Protein AF-A0A919L885-F1 (afdb_monomer_lite)

Sequence (177 aa):
MTGQLGAVDRARLARTGIAPLATSDALALFDTAIATTTEAALVTARLDPVALRTAATNGHLPPVLTGLVNDTGTDAQQTPASSVGLEDHLTDLNGPNGARSLLDVVRSEVAAVLGYDCVAEVDVDSEFPDLGFDSLMAVELRNRLNALTGLRLSSTLVFDYPTTVELAEYIQTEIAP

Structure (mmCIF, N/CA/C/O backbone):
data_AF-A0A919L885-F1
#
_entry.id   AF-A0A919L885-F1
#
loop_
_atom_site.group_PDB
_atom_site.id
_atom_site.type_symbol
_atom_site.label_atom_id
_atom_site.label_alt_id
_atom_site.label_comp_id
_atom_site.label_asym_id
_atom_site.label_entity_id
_atom_site.label_seq_id
_atom_site.pdbx_PDB_ins_code
_atom_site.Cartn_x
_atom_site.Cartn_y
_atom_site.Cartn_z
_atom_site.occupancy
_atom_site.B_iso_or_equiv
_atom_site.auth_seq_id
_atom_site.auth_comp_id
_atom_site.auth_asym_id
_atom_site.auth_atom_id
_atom_site.pdbx_PDB_model_num
ATOM 1 N N . MET A 1 1 ? 9.561 -3.481 -11.730 1.00 48.88 1 MET A N 1
ATOM 2 C CA . MET A 1 1 ? 8.135 -3.395 -12.128 1.00 48.88 1 MET A CA 1
ATOM 3 C C . MET A 1 1 ? 7.507 -4.755 -12.472 1.00 48.88 1 MET A C 1
ATOM 5 O O . MET A 1 1 ? 6.311 -4.886 -12.303 1.00 48.88 1 MET A O 1
ATOM 9 N N . THR A 1 2 ? 8.261 -5.795 -12.862 1.00 49.78 2 THR A N 1
ATOM 10 C CA . THR A 1 2 ? 7.734 -7.171 -13.076 1.00 49.78 2 THR A CA 1
ATOM 11 C C . THR A 1 2 ? 8.215 -8.199 -12.039 1.00 49.78 2 THR A C 1
ATOM 13 O O . THR A 1 2 ? 7.837 -9.365 -12.100 1.00 49.78 2 THR A O 1
ATOM 16 N N . GLY A 1 3 ? 9.050 -7.785 -11.078 1.00 52.06 3 GLY A N 1
ATOM 17 C CA . GLY A 1 3 ? 9.650 -8.675 -10.074 1.00 52.06 3 GLY A CA 1
ATOM 18 C C . GLY A 1 3 ? 8.644 -9.327 -9.119 1.00 52.06 3 GLY A C 1
ATOM 19 O O . GLY A 1 3 ? 8.905 -10.422 -8.635 1.00 52.06 3 GLY A O 1
ATOM 20 N N . GLN A 1 4 ? 7.486 -8.692 -8.915 1.00 52.91 4 GLN A N 1
ATOM 21 C CA . GLN A 1 4 ? 6.386 -9.185 -8.077 1.00 52.91 4 GLN A CA 1
ATOM 22 C C . GLN A 1 4 ? 5.360 -10.037 -8.840 1.00 52.91 4 GLN A C 1
ATOM 24 O O . GLN A 1 4 ? 4.424 -10.547 -8.236 1.00 52.91 4 GLN A O 1
ATOM 29 N N . LEU A 1 5 ? 5.509 -10.206 -10.160 1.00 65.88 5 LEU A N 1
ATOM 30 C CA . LEU A 1 5 ? 4.583 -11.037 -10.926 1.00 65.88 5 LEU A CA 1
ATOM 31 C C . LEU A 1 5 ? 4.724 -12.502 -10.513 1.00 65.88 5 LEU A C 1
ATOM 33 O O . LEU A 1 5 ? 5.830 -13.060 -10.504 1.00 65.88 5 LEU A O 1
ATOM 37 N N . GLY A 1 6 ? 3.586 -13.134 -10.227 1.00 71.69 6 GLY A N 1
ATOM 38 C CA . GLY A 1 6 ? 3.522 -14.551 -9.912 1.00 71.69 6 GLY A CA 1
ATOM 39 C C . GLY A 1 6 ? 4.038 -15.409 -11.070 1.00 71.69 6 GLY A C 1
ATOM 40 O O . GLY A 1 6 ? 4.151 -14.977 -12.223 1.00 71.69 6 GLY A O 1
ATOM 41 N N . ALA A 1 7 ? 4.358 -16.672 -10.786 1.00 71.00 7 ALA A N 1
ATOM 42 C CA . ALA A 1 7 ? 4.823 -17.611 -11.813 1.00 71.00 7 ALA A CA 1
ATOM 43 C C . ALA A 1 7 ? 3.830 -17.742 -12.989 1.00 71.00 7 ALA A C 1
ATOM 45 O O . ALA A 1 7 ? 4.246 -17.868 -14.142 1.00 71.00 7 ALA A O 1
ATOM 46 N N . VAL A 1 8 ? 2.528 -17.635 -12.706 1.00 71.69 8 VAL A N 1
ATOM 47 C CA . VAL A 1 8 ? 1.444 -17.701 -13.697 1.00 71.69 8 VAL A CA 1
ATOM 48 C C . VAL A 1 8 ? 1.466 -16.504 -14.651 1.00 71.69 8 VAL A C 1
ATOM 50 O O . VAL A 1 8 ? 1.371 -16.692 -15.867 1.00 71.69 8 VAL A O 1
ATOM 53 N N . ASP A 1 9 ? 1.656 -15.290 -14.135 1.00 70.62 9 ASP A N 1
ATOM 54 C CA . ASP A 1 9 ? 1.682 -14.064 -14.942 1.00 70.62 9 ASP A CA 1
ATOM 55 C C . ASP A 1 9 ? 2.917 -14.007 -15.837 1.00 70.62 9 ASP A C 1
ATOM 57 O O . ASP A 1 9 ? 2.827 -13.686 -17.025 1.00 70.62 9 ASP A O 1
ATOM 61 N N . ARG A 1 10 ? 4.069 -14.432 -15.302 1.00 73.31 10 ARG A N 1
ATOM 62 C CA . ARG A 1 10 ? 5.310 -14.570 -16.078 1.00 73.31 10 ARG A CA 1
ATOM 63 C C . ARG A 1 10 ? 5.164 -15.592 -17.205 1.00 73.31 10 ARG A C 1
ATOM 65 O O . ARG A 1 10 ? 5.559 -15.317 -18.337 1.00 73.31 10 ARG A O 1
ATOM 72 N N . ALA A 1 11 ? 4.545 -16.741 -16.933 1.00 73.44 11 ALA A N 1
ATOM 73 C CA . ALA A 1 11 ? 4.287 -17.760 -17.950 1.00 73.44 11 ALA A CA 1
ATOM 74 C C . ALA A 1 11 ? 3.273 -17.299 -19.015 1.00 73.44 11 ALA A C 1
ATOM 76 O O . ALA A 1 11 ? 3.345 -17.731 -20.168 1.00 73.44 11 ALA A O 1
ATOM 77 N N . ARG A 1 12 ? 2.319 -16.434 -18.648 1.00 72.00 12 ARG A N 1
ATOM 78 C CA . ARG A 1 12 ? 1.358 -15.837 -19.584 1.00 72.00 12 ARG A CA 1
ATOM 79 C C . ARG A 1 12 ? 2.038 -14.826 -20.516 1.00 72.00 12 ARG A C 1
ATOM 81 O O . ARG A 1 12 ? 1.825 -14.923 -21.720 1.00 72.00 12 ARG A O 1
ATOM 88 N N . LEU A 1 13 ? 2.883 -13.938 -19.987 1.00 73.31 13 LEU A N 1
ATOM 89 C CA . LEU A 1 13 ? 3.685 -12.979 -20.767 1.00 73.31 13 LEU A CA 1
ATOM 90 C C . LEU A 1 13 ? 4.640 -13.676 -21.748 1.00 73.31 13 LEU A C 1
ATOM 92 O O . LEU A 1 13 ? 4.700 -13.319 -22.925 1.00 73.31 13 LEU A O 1
ATOM 96 N N . ALA A 1 14 ? 5.313 -14.740 -21.303 1.00 77.94 14 ALA A N 1
ATOM 97 C CA . ALA A 1 14 ? 6.210 -15.504 -22.168 1.00 77.94 14 ALA A CA 1
ATOM 98 C C . ALA A 1 14 ? 5.476 -16.099 -23.386 1.00 77.94 14 ALA A C 1
ATOM 100 O O . ALA A 1 14 ? 6.005 -16.108 -24.496 1.00 77.94 14 ALA A O 1
ATOM 101 N N . ARG A 1 15 ? 4.219 -16.534 -23.209 1.00 80.75 15 ARG A N 1
ATOM 102 C CA . ARG A 1 15 ? 3.373 -17.057 -24.296 1.00 80.75 15 ARG A CA 1
ATOM 103 C C . ARG A 1 15 ? 2.964 -16.007 -25.329 1.00 80.75 15 ARG A C 1
ATOM 105 O O . ARG A 1 15 ? 2.645 -16.383 -26.451 1.00 80.75 15 ARG A O 1
ATOM 112 N N . THR A 1 16 ? 2.988 -14.721 -24.982 1.00 82.25 16 THR A N 1
ATOM 113 C CA . THR A 1 16 ? 2.761 -13.617 -25.929 1.00 82.25 16 THR A CA 1
ATOM 114 C C . THR A 1 16 ? 4.062 -13.120 -26.567 1.00 82.25 16 THR A C 1
ATOM 116 O O . THR A 1 16 ? 4.052 -12.095 -27.241 1.00 82.25 16 THR A O 1
ATOM 119 N N . GLY A 1 17 ? 5.185 -13.821 -26.352 1.00 81.44 17 GLY A N 1
ATOM 120 C CA . GLY A 1 17 ? 6.506 -13.445 -26.865 1.00 81.44 17 GLY A CA 1
ATOM 121 C C . GLY A 1 17 ? 7.201 -12.344 -26.060 1.00 81.44 17 GLY A C 1
ATOM 122 O O . GLY A 1 17 ? 8.226 -11.832 -26.499 1.00 81.44 17 GLY A O 1
ATOM 123 N N . ILE A 1 18 ? 6.665 -11.973 -24.892 1.00 79.88 18 ILE A N 1
ATOM 124 C CA . ILE A 1 18 ? 7.198 -10.898 -24.051 1.00 79.88 18 ILE A CA 1
ATOM 125 C C . ILE A 1 18 ? 7.902 -11.524 -22.848 1.00 79.88 18 ILE A C 1
ATOM 127 O O . ILE A 1 18 ? 7.279 -12.178 -22.013 1.00 79.88 18 ILE A O 1
ATOM 131 N N . ALA A 1 19 ? 9.215 -11.323 -22.751 1.00 80.75 19 ALA A N 1
ATOM 132 C CA . ALA A 1 19 ? 10.014 -11.813 -21.635 1.00 80.75 19 ALA A CA 1
ATOM 133 C C . ALA A 1 19 ? 10.133 -10.752 -20.524 1.00 80.75 19 ALA A C 1
ATOM 135 O O . ALA A 1 19 ? 10.213 -9.557 -20.819 1.00 80.75 19 ALA A O 1
ATOM 136 N N . PRO A 1 20 ? 10.172 -11.159 -19.243 1.00 73.88 20 PRO A N 1
ATOM 137 C CA . PRO A 1 20 ? 10.504 -10.244 -18.160 1.00 73.88 20 PRO A CA 1
ATOM 138 C C . PRO A 1 20 ? 11.956 -9.759 -18.295 1.00 73.88 20 PRO A C 1
ATOM 140 O O . PRO A 1 20 ? 12.861 -10.556 -18.529 1.00 73.88 20 PRO A O 1
ATOM 143 N N . LEU A 1 21 ? 12.172 -8.456 -18.109 1.00 80.81 21 LEU A N 1
ATOM 144 C CA . LEU A 1 21 ? 13.503 -7.851 -18.043 1.00 80.81 21 LEU A CA 1
ATOM 145 C C . LEU A 1 21 ? 14.058 -7.905 -16.620 1.00 80.81 21 LEU A C 1
ATOM 147 O O . LEU A 1 21 ? 13.348 -7.598 -15.657 1.00 80.81 21 LEU A O 1
ATOM 151 N N . ALA A 1 22 ? 15.342 -8.242 -16.497 1.00 83.44 22 ALA A N 1
ATOM 152 C CA . ALA A 1 22 ? 16.078 -8.018 -15.262 1.00 83.44 22 ALA A CA 1
ATOM 153 C C . ALA A 1 22 ? 16.129 -6.513 -14.955 1.00 83.44 22 ALA A C 1
ATOM 155 O O . ALA A 1 22 ? 16.195 -5.684 -15.863 1.00 83.44 22 ALA A O 1
ATOM 156 N N . THR A 1 23 ? 16.104 -6.147 -13.670 1.00 80.81 23 THR A N 1
ATOM 157 C CA . THR A 1 23 ? 16.076 -4.736 -13.249 1.00 80.81 23 THR A CA 1
ATOM 158 C C . THR A 1 23 ? 17.270 -3.944 -13.787 1.00 80.81 23 THR A C 1
ATOM 160 O O . THR A 1 23 ? 17.087 -2.815 -14.230 1.00 80.81 23 THR A O 1
ATOM 163 N N . SER A 1 24 ? 18.470 -4.532 -13.791 1.00 82.00 24 SER A N 1
ATOM 164 C CA . SER A 1 24 ? 19.681 -3.906 -14.341 1.00 82.00 24 SER A CA 1
ATOM 165 C C . SER A 1 24 ? 19.535 -3.570 -15.822 1.00 82.00 24 SER A C 1
ATOM 167 O O . SER A 1 24 ? 19.840 -2.457 -16.240 1.00 82.00 24 SER A O 1
ATOM 169 N N . ASP A 1 25 ? 19.015 -4.517 -16.599 1.00 87.00 25 ASP A N 1
ATOM 170 C CA . ASP A 1 25 ? 18.883 -4.386 -18.049 1.00 87.00 25 ASP A CA 1
ATOM 171 C C . ASP A 1 25 ? 17.786 -3.377 -18.393 1.00 87.00 25 ASP A C 1
ATOM 173 O O . ASP A 1 25 ? 17.949 -2.554 -19.291 1.00 87.00 25 ASP A O 1
ATOM 177 N N . ALA A 1 26 ? 16.687 -3.386 -17.631 1.00 85.38 26 ALA A N 1
ATOM 178 C CA . ALA A 1 26 ? 15.615 -2.408 -17.767 1.00 85.38 26 ALA A CA 1
ATOM 179 C C . ALA A 1 26 ? 16.109 -0.974 -17.521 1.00 85.38 26 ALA A C 1
ATOM 181 O O . ALA A 1 26 ? 15.762 -0.079 -18.288 1.00 85.38 26 ALA A O 1
ATOM 182 N N . LEU A 1 27 ? 16.926 -0.755 -16.485 1.00 87.62 27 LEU A N 1
ATOM 183 C CA . LEU A 1 27 ? 17.489 0.564 -16.182 1.00 87.62 27 LEU A CA 1
ATOM 184 C C . LEU A 1 27 ? 18.493 1.012 -17.251 1.00 87.62 27 LEU A C 1
ATOM 186 O O . LEU A 1 27 ? 18.400 2.136 -17.728 1.00 87.62 27 LEU A O 1
ATOM 190 N N . ALA A 1 28 ? 19.377 0.121 -17.709 1.00 90.38 28 ALA A N 1
ATOM 191 C CA . ALA A 1 28 ? 20.333 0.443 -18.771 1.00 90.38 28 ALA A CA 1
ATOM 192 C C . ALA A 1 28 ? 19.643 0.823 -20.097 1.00 90.38 28 ALA A C 1
ATOM 194 O O . ALA A 1 28 ? 20.049 1.770 -20.779 1.00 90.38 28 ALA A O 1
ATOM 195 N N . LEU A 1 29 ? 18.573 0.109 -20.465 1.00 88.25 29 LEU A N 1
ATOM 196 C CA . LEU A 1 29 ? 17.761 0.444 -21.638 1.00 88.25 29 LEU A CA 1
ATOM 197 C C . LEU A 1 29 ? 16.999 1.761 -21.454 1.00 88.25 29 LEU A C 1
ATOM 199 O O . LEU A 1 29 ? 16.882 2.529 -22.407 1.00 88.25 29 LEU A O 1
ATOM 203 N N . PHE A 1 30 ? 16.512 2.042 -20.245 1.00 85.25 30 PHE A N 1
ATOM 204 C CA . PHE A 1 30 ? 15.838 3.298 -19.923 1.00 85.25 30 PHE A CA 1
ATOM 205 C C . PHE A 1 30 ? 16.782 4.503 -20.027 1.00 85.25 30 PHE A C 1
ATOM 207 O O . PHE A 1 30 ? 16.445 5.480 -20.696 1.00 85.25 30 PHE A O 1
ATOM 214 N N . ASP A 1 31 ? 17.989 4.403 -19.467 1.00 88.44 31 ASP A N 1
ATOM 215 C CA . ASP A 1 31 ? 19.018 5.445 -19.573 1.00 88.44 31 ASP A CA 1
ATOM 216 C C . ASP A 1 31 ? 19.393 5.703 -21.037 1.00 88.44 31 ASP A C 1
ATOM 218 O O . ASP A 1 31 ? 19.492 6.851 -21.479 1.00 88.44 31 ASP A O 1
ATOM 222 N N . THR A 1 32 ? 19.524 4.628 -21.823 1.00 88.69 32 THR A N 1
ATOM 223 C CA . THR A 1 32 ? 19.775 4.721 -23.266 1.00 88.69 32 THR A CA 1
ATOM 224 C C . THR A 1 32 ? 18.636 5.454 -23.973 1.00 88.69 32 THR A C 1
ATOM 226 O O . THR A 1 32 ? 18.895 6.362 -24.763 1.00 88.69 32 THR A O 1
ATOM 229 N N . ALA A 1 33 ? 17.383 5.100 -23.673 1.00 85.19 33 ALA A N 1
ATOM 230 C CA . ALA A 1 33 ? 16.206 5.710 -24.283 1.00 85.19 33 ALA A CA 1
ATOM 231 C C . ALA A 1 33 ? 16.123 7.216 -23.991 1.00 85.19 33 ALA A C 1
ATOM 233 O O . ALA A 1 33 ? 15.905 7.990 -24.923 1.00 85.19 33 ALA A O 1
ATOM 234 N N . ILE A 1 34 ? 16.376 7.634 -22.744 1.00 83.62 34 ILE A N 1
ATOM 235 C CA . ILE A 1 34 ? 16.428 9.054 -22.357 1.00 83.62 34 ILE A CA 1
ATOM 236 C C . ILE A 1 34 ? 17.542 9.795 -23.105 1.00 83.62 34 ILE A C 1
ATOM 238 O O . ILE A 1 34 ? 17.342 10.925 -23.541 1.00 83.62 34 ILE A O 1
ATOM 242 N N . ALA A 1 35 ? 18.714 9.176 -23.258 1.00 85.94 35 ALA A N 1
ATOM 243 C CA . ALA A 1 35 ? 19.871 9.825 -23.870 1.00 85.94 35 ALA A CA 1
ATOM 244 C C . ALA A 1 35 ? 19.773 9.966 -25.399 1.00 85.94 35 ALA A C 1
ATOM 246 O O . ALA A 1 35 ? 20.414 10.847 -25.971 1.00 85.94 35 ALA A O 1
ATOM 247 N N . THR A 1 36 ? 19.016 9.093 -26.072 1.00 82.12 36 THR A N 1
ATOM 248 C CA . THR A 1 36 ? 18.981 9.027 -27.547 1.00 82.12 36 THR A CA 1
ATOM 249 C C . THR A 1 36 ? 17.658 9.439 -28.176 1.00 82.12 36 THR A C 1
ATOM 251 O O . THR A 1 36 ? 17.640 9.751 -29.366 1.00 82.12 36 THR A O 1
ATOM 254 N N . THR A 1 37 ? 16.563 9.471 -27.418 1.00 75.69 37 THR A N 1
ATOM 255 C CA . THR A 1 37 ? 15.229 9.721 -27.975 1.00 75.69 37 THR A CA 1
ATOM 256 C C . THR A 1 37 ? 14.747 11.122 -27.617 1.00 75.69 37 THR A C 1
ATOM 258 O O . THR A 1 37 ? 14.718 11.500 -26.451 1.00 75.69 37 THR A O 1
ATOM 261 N N . THR A 1 38 ? 14.321 11.890 -28.620 1.00 70.31 38 THR A N 1
ATOM 262 C CA . THR A 1 38 ? 13.722 13.227 -28.443 1.00 70.31 38 THR A CA 1
ATOM 263 C C . THR A 1 38 ? 12.194 13.219 -28.402 1.00 70.31 38 THR A C 1
ATOM 265 O O . THR A 1 38 ? 11.589 14.235 -28.074 1.00 70.31 38 THR A O 1
ATOM 268 N N . GLU A 1 39 ? 11.560 12.093 -28.729 1.00 76.38 39 GLU A N 1
ATOM 269 C CA . GLU A 1 39 ? 10.104 11.938 -28.762 1.00 76.38 39 GLU A CA 1
ATOM 270 C C . GLU A 1 39 ? 9.617 11.005 -27.647 1.00 76.38 39 GLU A C 1
ATOM 272 O O . GLU A 1 39 ? 10.139 9.908 -27.452 1.00 76.38 39 GLU A O 1
ATOM 277 N N . ALA A 1 40 ? 8.590 11.432 -26.912 1.00 75.81 40 ALA A N 1
ATOM 278 C CA . ALA A 1 40 ? 7.960 10.604 -25.892 1.00 75.81 40 ALA A CA 1
ATOM 279 C C . ALA A 1 40 ? 7.003 9.586 -26.533 1.00 75.81 40 ALA A C 1
ATOM 281 O O . ALA A 1 40 ? 6.154 9.946 -27.350 1.00 75.81 40 ALA A O 1
ATOM 282 N N . ALA A 1 41 ? 7.089 8.321 -26.117 1.00 77.19 41 ALA A N 1
ATOM 283 C CA . ALA A 1 41 ? 6.110 7.310 -26.501 1.00 77.19 41 ALA A CA 1
ATOM 284 C C . ALA A 1 41 ? 4.795 7.525 -25.731 1.00 77.19 41 ALA A C 1
ATOM 286 O O . ALA A 1 41 ? 4.773 7.501 -24.500 1.00 77.19 41 ALA A O 1
ATOM 287 N N . LEU A 1 42 ? 3.690 7.720 -26.454 1.00 80.69 42 LEU A N 1
ATOM 288 C CA . LEU A 1 42 ? 2.359 7.851 -25.859 1.00 80.69 42 LEU A CA 1
ATOM 289 C C . LEU A 1 42 ? 1.778 6.471 -25.539 1.00 80.69 42 LEU A C 1
ATOM 291 O O . LEU A 1 42 ? 1.772 5.576 -26.384 1.00 80.69 42 LEU A O 1
ATOM 295 N N . VAL A 1 43 ? 1.240 6.318 -24.329 1.00 77.50 43 VAL A N 1
ATOM 296 C CA . VAL A 1 43 ? 0.566 5.094 -23.879 1.00 77.50 43 VAL A CA 1
ATOM 297 C C . VAL A 1 43 ? -0.814 5.412 -23.319 1.00 77.50 43 VAL A C 1
ATOM 299 O O . VAL A 1 43 ? -1.012 6.417 -22.639 1.00 77.50 43 VAL A O 1
ATOM 302 N N . THR A 1 44 ? -1.780 4.534 -23.583 1.00 76.88 44 THR A N 1
ATOM 303 C CA . THR A 1 44 ? -3.115 4.607 -22.983 1.00 76.88 44 THR A CA 1
ATOM 304 C C . THR A 1 44 ? -3.148 3.755 -21.722 1.00 76.88 44 THR A C 1
ATOM 306 O O . THR A 1 44 ? -3.060 2.529 -21.799 1.00 76.88 44 THR A O 1
ATOM 309 N N . ALA A 1 45 ? -3.301 4.394 -20.566 1.00 80.00 45 ALA A N 1
ATOM 310 C CA . ALA A 1 45 ? -3.425 3.720 -19.281 1.00 80.00 45 ALA A CA 1
ATOM 311 C C . ALA A 1 45 ? -4.582 4.322 -18.480 1.00 80.00 45 ALA A C 1
ATOM 313 O O . ALA A 1 45 ? -4.815 5.530 -18.520 1.00 80.00 45 ALA A O 1
ATOM 314 N N . ARG A 1 46 ? -5.307 3.475 -17.741 1.00 77.69 46 ARG A N 1
ATOM 315 C CA . ARG A 1 46 ? -6.325 3.926 -16.790 1.00 77.69 46 ARG A CA 1
ATOM 316 C C . ARG A 1 46 ? -5.671 4.079 -15.423 1.00 77.69 46 ARG A C 1
ATOM 318 O O . ARG A 1 46 ? -5.214 3.092 -14.857 1.00 77.69 46 ARG A O 1
ATOM 325 N N . LEU A 1 47 ? -5.637 5.304 -14.919 1.00 83.62 47 LEU A N 1
ATOM 326 C CA . LEU A 1 47 ? -5.120 5.623 -13.593 1.00 83.62 47 LEU A CA 1
ATOM 327 C C . LEU A 1 47 ? -6.289 5.825 -12.629 1.00 83.62 47 LEU A C 1
ATOM 329 O O . LEU A 1 47 ? -7.293 6.428 -13.006 1.00 83.62 47 LEU A O 1
ATOM 333 N N . ASP A 1 48 ? -6.151 5.324 -11.403 1.00 83.81 48 ASP A N 1
ATOM 334 C CA . ASP A 1 48 ? -7.082 5.615 -10.314 1.00 83.81 48 ASP A CA 1
ATOM 335 C C . ASP A 1 48 ? -6.567 6.830 -9.523 1.00 83.81 48 ASP A C 1
ATOM 337 O O . ASP A 1 48 ? -5.586 6.722 -8.781 1.00 83.81 48 ASP A O 1
ATOM 341 N N . PRO A 1 49 ? -7.193 8.007 -9.669 1.00 82.62 49 PRO A N 1
ATOM 342 C CA . PRO A 1 49 ? -6.704 9.223 -9.042 1.00 82.62 49 PRO A CA 1
ATOM 343 C C . PRO A 1 49 ? -6.954 9.257 -7.526 1.00 82.62 49 PRO A C 1
ATOM 345 O O . PRO A 1 49 ? -6.277 10.015 -6.832 1.00 82.62 49 PRO A O 1
ATOM 348 N N . VAL A 1 50 ? -7.895 8.463 -6.999 1.00 80.69 50 VAL A N 1
ATOM 349 C CA . VAL A 1 50 ? -8.130 8.352 -5.551 1.00 80.69 50 VAL A CA 1
ATOM 350 C C . VAL A 1 50 ? -6.999 7.547 -4.925 1.00 80.69 50 VAL A C 1
ATOM 352 O O . VAL A 1 50 ? -6.358 8.032 -3.996 1.00 80.69 50 VAL A O 1
ATOM 355 N N . ALA A 1 51 ? -6.673 6.386 -5.498 1.00 81.38 51 ALA A N 1
ATOM 356 C CA . ALA A 1 51 ? -5.558 5.563 -5.031 1.00 81.38 51 ALA A CA 1
ATOM 357 C C . ALA A 1 51 ? -4.214 6.313 -5.091 1.00 81.38 51 ALA A C 1
ATOM 359 O O . ALA A 1 51 ? -3.418 6.239 -4.155 1.00 81.38 51 ALA A O 1
ATOM 360 N N . LEU A 1 52 ? -3.976 7.096 -6.153 1.00 88.12 52 LEU A N 1
ATOM 361 C CA . LEU A 1 52 ? -2.765 7.916 -6.284 1.00 88.12 52 LEU A CA 1
ATOM 362 C C . LEU A 1 52 ? -2.686 9.032 -5.232 1.00 88.12 52 LEU A C 1
ATOM 364 O O . LEU A 1 52 ? -1.615 9.265 -4.675 1.00 88.12 52 LEU A O 1
ATOM 368 N N . ARG A 1 53 ? -3.805 9.695 -4.916 1.00 84.00 53 ARG A N 1
ATOM 369 C CA . ARG A 1 53 ? -3.867 10.698 -3.839 1.00 84.00 53 ARG A CA 1
ATOM 370 C C . ARG A 1 53 ? -3.585 10.083 -2.472 1.00 84.00 53 ARG A C 1
ATOM 372 O O . ARG A 1 53 ? -2.768 10.625 -1.734 1.00 84.00 53 ARG A O 1
ATOM 379 N N . THR A 1 54 ? -4.177 8.930 -2.178 1.00 77.75 54 THR A N 1
ATOM 380 C CA . THR A 1 54 ? -3.915 8.183 -0.940 1.00 77.75 54 THR A CA 1
ATOM 381 C C . THR A 1 54 ? -2.451 7.738 -0.846 1.00 77.75 54 THR A C 1
ATOM 383 O O . THR A 1 54 ? -1.818 7.859 0.201 1.00 77.75 54 THR A O 1
ATOM 386 N N . ALA A 1 55 ? -1.853 7.278 -1.949 1.00 81.06 55 ALA A N 1
ATOM 387 C CA . ALA A 1 55 ? -0.428 6.947 -1.984 1.00 81.06 55 ALA A CA 1
ATOM 388 C C . ALA A 1 55 ? 0.461 8.181 -1.735 1.00 81.06 55 ALA A C 1
ATOM 390 O O . ALA A 1 55 ? 1.490 8.070 -1.068 1.00 81.06 55 ALA A O 1
ATOM 391 N N . ALA A 1 56 ? 0.053 9.356 -2.227 1.00 83.75 56 ALA A N 1
ATOM 392 C CA . ALA A 1 56 ? 0.757 10.621 -2.027 1.00 83.75 56 ALA A CA 1
ATOM 393 C C . ALA A 1 56 ? 0.732 11.084 -0.570 1.00 83.75 56 ALA A C 1
ATOM 395 O O . ALA A 1 56 ? 1.787 11.384 -0.014 1.00 83.75 56 ALA A O 1
ATOM 396 N N . THR A 1 57 ? -0.444 11.081 0.068 1.00 78.75 57 THR A N 1
ATOM 397 C CA . THR A 1 57 ? -0.580 11.430 1.492 1.00 78.75 57 THR A CA 1
ATOM 398 C C . THR A 1 57 ? 0.229 10.494 2.382 1.00 78.75 57 THR A C 1
ATOM 400 O O . THR A 1 57 ? 0.739 10.913 3.417 1.00 78.75 57 THR A O 1
ATOM 403 N N . ASN A 1 58 ? 0.406 9.248 1.941 1.00 74.12 58 ASN A N 1
ATOM 404 C CA . ASN A 1 58 ? 1.147 8.229 2.671 1.00 74.12 58 ASN A CA 1
ATOM 405 C C . ASN A 1 58 ? 2.646 8.184 2.316 1.00 74.12 58 ASN A C 1
ATOM 407 O O . ASN A 1 58 ? 3.348 7.325 2.836 1.00 74.12 58 ASN A O 1
ATOM 411 N N . GLY A 1 59 ? 3.150 9.059 1.434 1.00 78.38 59 GLY A N 1
ATOM 412 C CA . GLY A 1 59 ? 4.570 9.106 1.051 1.00 78.38 59 GLY A CA 1
ATOM 413 C C . GLY A 1 59 ? 5.054 7.951 0.161 1.00 78.38 59 GLY A C 1
ATOM 414 O O . GLY A 1 59 ? 6.256 7.791 -0.030 1.00 78.38 59 GLY A O 1
ATOM 415 N N . HIS A 1 60 ? 4.140 7.161 -0.405 1.00 76.69 60 HIS A N 1
ATOM 416 C CA . HIS A 1 60 ? 4.443 6.011 -1.269 1.00 76.69 60 HIS A CA 1
ATOM 417 C C . HIS A 1 60 ? 4.286 6.326 -2.760 1.00 76.69 60 HIS A C 1
ATOM 419 O O . HIS A 1 60 ? 4.435 5.441 -3.603 1.00 76.69 60 HIS A O 1
ATOM 425 N N . LEU A 1 61 ? 3.961 7.574 -3.106 1.00 85.12 61 LEU A N 1
ATOM 426 C CA . LEU A 1 61 ? 3.808 7.980 -4.495 1.00 85.12 61 LEU A CA 1
ATOM 427 C C . LEU A 1 61 ? 5.178 8.012 -5.196 1.00 85.12 61 LEU A C 1
ATOM 429 O O . LEU A 1 61 ? 6.069 8.747 -4.765 1.00 85.12 61 LEU A O 1
ATOM 433 N N . PRO A 1 62 ? 5.356 7.270 -6.305 1.00 80.12 62 PRO A N 1
ATOM 434 C CA . PRO A 1 62 ? 6.559 7.372 -7.116 1.00 80.12 62 PRO A CA 1
ATOM 435 C C . PRO A 1 62 ? 6.778 8.819 -7.592 1.00 80.12 62 PRO A C 1
ATOM 437 O O . PRO A 1 62 ? 5.825 9.429 -8.080 1.00 80.12 62 PRO A O 1
ATOM 440 N N . PRO A 1 63 ? 8.014 9.359 -7.555 1.00 75.75 63 PRO A N 1
ATOM 441 C CA . PRO A 1 63 ? 8.289 10.756 -7.914 1.00 75.75 63 PRO A CA 1
ATOM 442 C C . PRO A 1 63 ? 7.800 11.173 -9.309 1.00 75.75 63 PRO A C 1
ATOM 444 O O . PRO A 1 63 ? 7.443 12.327 -9.527 1.00 75.75 63 PRO A O 1
ATOM 447 N N . VAL A 1 64 ? 7.743 10.228 -10.251 1.00 82.94 64 VAL A N 1
ATOM 448 C CA . VAL A 1 64 ? 7.239 10.455 -11.616 1.00 82.94 64 VAL A CA 1
ATOM 449 C C . VAL A 1 64 ? 5.730 10.747 -11.663 1.00 82.94 64 VAL A C 1
ATOM 451 O O . VAL A 1 64 ? 5.248 11.322 -12.633 1.00 82.94 64 VAL A O 1
ATOM 454 N N . LEU A 1 65 ? 4.977 10.383 -10.619 1.00 85.12 65 LEU A N 1
ATOM 455 C CA . LEU A 1 65 ? 3.524 10.560 -10.540 1.00 85.12 65 LEU A CA 1
ATOM 456 C C . LEU A 1 65 ? 3.102 11.765 -9.684 1.00 85.12 65 LEU A C 1
ATOM 458 O O . LEU A 1 65 ? 1.917 12.081 -9.632 1.00 85.12 65 LEU A O 1
ATOM 462 N N . THR A 1 66 ? 4.038 12.480 -9.053 1.00 81.44 66 THR A N 1
ATOM 463 C CA . THR A 1 66 ? 3.734 13.624 -8.171 1.00 81.44 66 THR A CA 1
ATOM 464 C C . THR A 1 66 ? 2.998 14.755 -8.891 1.00 81.44 66 THR A C 1
ATOM 466 O O . THR A 1 66 ? 2.093 15.364 -8.322 1.00 81.44 66 THR A O 1
ATOM 469 N N . GLY A 1 67 ? 3.315 14.994 -10.167 1.00 78.56 67 GLY A N 1
ATOM 470 C CA . GLY A 1 67 ? 2.610 15.985 -10.989 1.00 78.56 67 GLY A CA 1
ATOM 471 C C . GLY A 1 67 ? 1.134 15.648 -11.222 1.00 78.56 67 GLY A C 1
ATOM 472 O O . GLY A 1 67 ? 0.308 16.547 -11.269 1.00 78.56 67 GLY A O 1
ATOM 473 N N . LEU A 1 68 ? 0.774 14.362 -11.277 1.00 80.69 68 LEU A N 1
ATOM 474 C CA . LEU A 1 68 ? -0.608 13.915 -11.512 1.00 80.69 68 LEU A CA 1
ATOM 475 C C . LEU A 1 68 ? -1.521 14.098 -10.293 1.00 80.69 68 LEU A C 1
ATOM 477 O O . LEU A 1 68 ? -2.741 14.070 -10.432 1.00 80.69 68 LEU A O 1
ATOM 481 N N . VAL A 1 69 ? -0.939 14.237 -9.101 1.00 80.38 69 VAL A N 1
ATOM 482 C CA . VAL A 1 69 ? -1.681 14.388 -7.842 1.00 80.38 69 VAL A CA 1
ATOM 483 C C . VAL A 1 69 ? -1.808 15.854 -7.428 1.00 80.38 69 VAL A C 1
ATOM 485 O O . VAL A 1 69 ? -2.819 16.231 -6.841 1.00 80.38 69 VAL A O 1
ATOM 488 N N . ASN A 1 70 ? -0.808 16.675 -7.758 1.00 68.38 70 ASN A N 1
ATOM 489 C CA . ASN A 1 70 ? -0.757 18.083 -7.362 1.00 68.38 70 ASN A CA 1
ATOM 490 C C . ASN A 1 70 ? -1.380 19.039 -8.389 1.00 68.38 70 ASN A C 1
ATOM 492 O O . ASN A 1 70 ? -1.697 20.172 -8.033 1.00 68.38 70 ASN A O 1
ATOM 496 N N . ASP A 1 71 ? -1.567 18.609 -9.640 1.00 51.28 71 ASP A N 1
ATOM 497 C CA . ASP A 1 71 ? -2.154 19.439 -10.696 1.00 51.28 71 ASP A CA 1
ATOM 498 C C . ASP A 1 71 ? -3.689 19.338 -10.696 1.00 51.28 71 ASP A C 1
ATOM 500 O O . ASP A 1 71 ? -4.329 18.861 -11.632 1.00 51.28 71 ASP A O 1
ATOM 504 N N . THR A 1 72 ? -4.308 19.770 -9.596 1.00 46.62 72 THR A N 1
ATOM 505 C CA . THR A 1 72 ? -5.663 20.322 -9.674 1.00 46.62 72 THR A CA 1
ATOM 506 C C . THR A 1 72 ? -5.509 21.817 -9.874 1.00 46.62 72 THR A C 1
ATOM 508 O O . THR A 1 72 ? -5.301 22.563 -8.915 1.00 46.62 72 THR A O 1
ATOM 511 N N . GLY A 1 73 ? -5.562 22.223 -11.140 1.00 43.94 73 GLY A N 1
ATOM 512 C CA . GLY A 1 73 ? -5.601 23.614 -11.546 1.00 43.94 73 GLY A CA 1
ATOM 513 C C . GLY A 1 73 ? -6.583 24.440 -10.713 1.00 43.94 73 GLY A C 1
ATOM 514 O O . GLY A 1 73 ? -7.646 23.989 -10.289 1.00 43.94 73 GLY A O 1
ATOM 515 N N . THR A 1 74 ? -6.150 25.665 -10.483 1.00 46.94 74 THR A N 1
ATOM 516 C CA . THR A 1 74 ? -6.846 26.805 -9.905 1.00 46.94 74 THR A CA 1
ATOM 517 C C . THR A 1 74 ? -8.286 26.953 -10.434 1.00 46.94 74 THR A C 1
ATOM 519 O O . THR A 1 74 ? -8.536 26.738 -11.616 1.00 46.94 74 THR A O 1
ATOM 522 N N . ASP A 1 75 ? -9.186 27.391 -9.544 1.00 44.09 75 ASP A N 1
ATOM 523 C CA . ASP A 1 75 ? -10.610 27.737 -9.733 1.00 44.09 75 ASP A CA 1
ATOM 524 C C . ASP A 1 75 ? -11.648 26.602 -9.855 1.00 44.09 75 ASP A C 1
ATOM 526 O O . ASP A 1 75 ? -12.099 26.245 -10.939 1.00 44.09 75 ASP A O 1
ATOM 530 N N . ALA A 1 76 ? -12.163 26.159 -8.699 1.00 34.56 76 ALA A N 1
ATOM 531 C CA . ALA A 1 76 ? -13.609 26.036 -8.457 1.00 34.56 76 ALA A CA 1
ATOM 532 C C . ALA A 1 76 ? -13.900 25.856 -6.952 1.00 34.56 76 ALA A C 1
ATOM 534 O O . ALA A 1 76 ? -13.473 24.883 -6.339 1.00 34.56 76 ALA A O 1
ATOM 535 N N . GLN A 1 77 ? -14.626 26.823 -6.382 1.00 33.88 77 GLN A N 1
ATOM 536 C CA . GLN A 1 77 ? -15.404 26.802 -5.136 1.00 33.88 77 GLN A CA 1
ATOM 537 C C . GLN A 1 77 ? -15.123 25.675 -4.121 1.00 33.88 77 GLN A C 1
ATOM 539 O O . GLN A 1 77 ? -15.617 24.552 -4.228 1.00 33.88 77 GLN A O 1
ATOM 544 N N . GLN A 1 78 ? -14.469 26.058 -3.024 1.00 31.22 78 GLN A N 1
ATOM 545 C CA . GLN A 1 78 ? -14.538 25.344 -1.753 1.00 31.22 78 GLN A CA 1
ATOM 546 C C . GLN A 1 78 ? -16.001 25.212 -1.302 1.00 31.22 78 GLN A C 1
ATOM 548 O O . GLN A 1 78 ? -16.645 26.195 -0.943 1.00 31.22 78 GLN A O 1
ATOM 553 N N . THR A 1 79 ? -16.505 23.979 -1.278 1.00 29.00 79 THR A N 1
ATOM 554 C CA . THR A 1 79 ? -17.553 23.569 -0.338 1.00 29.00 79 THR A CA 1
ATOM 555 C C . THR A 1 79 ? -16.878 22.652 0.683 1.00 29.00 79 THR A C 1
ATOM 557 O O . THR A 1 79 ? -16.265 21.665 0.274 1.00 29.00 79 THR A O 1
ATOM 560 N N . PRO A 1 80 ? -16.916 22.964 1.988 1.00 33.41 80 PRO A N 1
ATOM 561 C CA . PRO A 1 80 ? -16.278 22.137 3.002 1.00 33.41 80 PRO A CA 1
ATOM 562 C C . PRO A 1 80 ? -17.078 20.840 3.173 1.00 33.41 80 PRO A C 1
ATOM 564 O O . PRO A 1 80 ? -18.179 20.851 3.718 1.00 33.41 80 PRO A O 1
ATOM 567 N N . ALA A 1 81 ? -16.534 19.717 2.704 1.00 33.19 81 ALA A N 1
ATOM 568 C CA . ALA A 1 81 ? -17.038 18.395 3.053 1.00 33.19 81 ALA A CA 1
ATOM 569 C C . ALA A 1 81 ? -16.465 17.988 4.421 1.00 33.19 81 ALA A C 1
ATOM 571 O O . ALA A 1 81 ? -15.398 17.396 4.527 1.00 33.19 81 ALA A O 1
ATOM 572 N N . SER A 1 82 ? -17.190 18.416 5.452 1.00 32.31 82 SER A N 1
ATOM 573 C CA . SER A 1 82 ? -17.489 17.723 6.709 1.00 32.31 82 SER A CA 1
ATOM 574 C C . SER A 1 82 ? -16.409 16.834 7.342 1.00 32.31 82 SER A C 1
ATOM 576 O O . SER A 1 82 ? -16.313 15.640 7.073 1.00 32.31 82 SER A O 1
ATOM 578 N N . SER A 1 83 ? -15.752 17.385 8.358 1.00 40.03 83 SER A N 1
ATOM 579 C CA . SER A 1 83 ? -15.043 16.706 9.452 1.00 40.03 83 SER A CA 1
ATOM 580 C C . SER A 1 83 ? -15.972 15.944 10.424 1.00 40.03 83 SER A C 1
ATOM 582 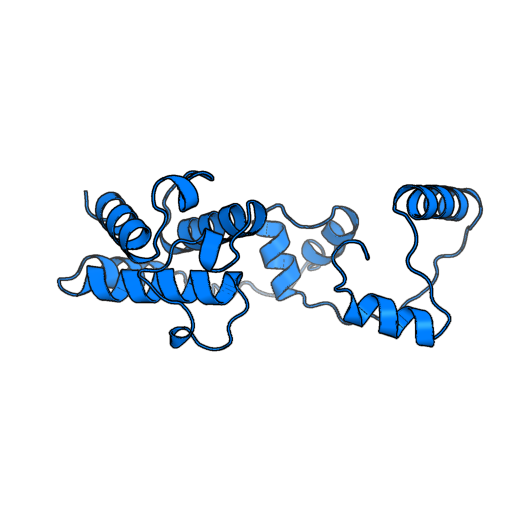O O . SER A 1 83 ? -15.652 15.796 11.594 1.00 40.03 83 SER A O 1
ATOM 584 N N . VAL A 1 84 ? -17.135 15.463 9.966 1.00 39.16 84 VAL A N 1
ATOM 585 C CA . VAL A 1 84 ? -18.213 14.927 10.830 1.00 39.16 84 VAL A CA 1
ATOM 586 C C . VAL A 1 84 ? -18.148 13.393 10.990 1.00 39.16 84 VAL A C 1
ATOM 588 O O . VAL A 1 84 ? -18.972 12.812 11.671 1.00 39.16 84 VAL A O 1
ATOM 591 N N . GLY A 1 85 ? -17.164 12.699 10.404 1.00 39.75 85 GLY A N 1
ATOM 592 C CA . GLY A 1 85 ? -17.097 11.225 10.465 1.00 39.75 85 GLY A CA 1
ATOM 593 C C . GLY A 1 85 ? -16.144 10.627 11.507 1.00 39.75 85 GLY A C 1
ATOM 594 O O . GLY A 1 85 ? -16.362 9.509 11.955 1.00 39.75 85 GLY A O 1
ATOM 595 N N . LEU A 1 86 ? -15.073 11.334 11.876 1.00 44.53 86 LEU A N 1
ATOM 596 C CA . LEU A 1 86 ? -13.992 10.760 12.691 1.00 44.53 86 LEU A CA 1
ATOM 597 C C . LEU A 1 86 ? -14.301 10.828 14.196 1.00 44.53 86 LEU A C 1
ATOM 599 O O . LEU A 1 86 ? -13.981 9.910 14.943 1.00 44.53 86 LEU A O 1
ATOM 603 N N . GLU A 1 87 ? -14.955 11.905 14.630 1.00 47.06 87 GLU A N 1
ATOM 604 C CA . GLU A 1 87 ? -15.265 12.173 16.041 1.00 47.06 87 GLU A CA 1
ATOM 605 C C . GLU A 1 87 ? -16.375 11.244 16.572 1.00 47.06 87 GLU A C 1
ATOM 607 O O . GLU A 1 87 ? -16.245 10.715 17.678 1.00 47.06 87 GLU A O 1
ATOM 612 N N . ASP A 1 88 ? -17.396 10.960 15.751 1.00 47.47 88 ASP A N 1
ATOM 613 C CA . ASP A 1 88 ? -18.469 9.993 16.050 1.00 47.47 88 ASP A CA 1
ATOM 614 C C . ASP A 1 88 ? -17.941 8.545 16.109 1.00 47.47 88 ASP A C 1
ATOM 616 O O . ASP A 1 88 ? -18.369 7.742 16.938 1.00 47.47 88 ASP A O 1
ATOM 620 N N . HIS A 1 89 ? -16.951 8.198 15.279 1.00 52.84 89 HIS A N 1
ATOM 621 C CA . HIS A 1 89 ? -16.379 6.846 15.267 1.00 52.84 89 HIS A CA 1
ATOM 622 C C . HIS A 1 89 ? -15.482 6.574 16.481 1.00 52.84 89 HIS A C 1
ATOM 624 O O . HIS A 1 89 ? -15.514 5.486 17.055 1.00 52.84 89 HIS A O 1
ATOM 630 N N . LEU A 1 90 ? -14.723 7.578 16.928 1.00 52.19 90 LEU A N 1
ATOM 631 C CA . LEU A 1 90 ? -13.917 7.489 18.149 1.00 52.19 90 LEU A CA 1
ATOM 632 C C . LEU A 1 90 ? -14.781 7.454 19.424 1.00 52.19 90 LEU A C 1
ATOM 634 O O . LEU A 1 90 ? -14.346 6.910 20.441 1.00 52.19 90 LEU A O 1
ATOM 638 N N . THR A 1 91 ? -16.005 7.998 19.394 1.00 52.22 91 THR A N 1
ATOM 639 C CA . THR A 1 91 ? -16.945 7.887 20.524 1.00 52.22 91 THR A CA 1
ATOM 640 C C . THR A 1 91 ? -17.578 6.496 20.621 1.00 52.22 91 THR A C 1
ATOM 642 O O . THR A 1 91 ? -17.734 5.995 21.735 1.00 52.22 91 THR A O 1
ATOM 645 N N . ASP A 1 92 ? -17.842 5.825 19.494 1.00 55.88 92 ASP A N 1
ATOM 646 C CA . ASP A 1 92 ? -18.315 4.428 19.467 1.00 55.88 92 ASP A CA 1
ATOM 647 C C . ASP A 1 92 ? -17.249 3.425 19.955 1.00 55.88 92 ASP A C 1
ATOM 649 O O . ASP A 1 92 ? -17.566 2.461 20.661 1.00 55.88 92 ASP A O 1
ATOM 653 N N . LEU A 1 93 ? -15.967 3.679 19.662 1.00 56.56 93 LEU A N 1
ATOM 654 C CA . LEU A 1 93 ? -14.843 2.835 20.099 1.00 56.56 93 LEU A CA 1
ATOM 655 C C . LEU A 1 93 ? -14.559 2.905 21.613 1.00 56.56 93 LEU A C 1
ATOM 657 O O . LEU A 1 93 ? -13.950 1.987 22.159 1.00 56.56 93 LEU A O 1
ATOM 661 N N . ASN A 1 94 ? -15.043 3.943 22.303 1.00 57.22 94 ASN A N 1
ATOM 662 C CA . ASN A 1 94 ? -14.902 4.123 23.755 1.00 57.22 94 ASN A CA 1
ATOM 663 C C . ASN A 1 94 ? -16.102 3.589 24.570 1.00 57.22 94 ASN A C 1
ATOM 665 O O . ASN A 1 94 ? -16.113 3.670 25.800 1.00 57.22 94 ASN A O 1
ATOM 669 N N . GLY A 1 95 ? -17.135 3.055 23.910 1.00 60.53 95 GLY A N 1
ATOM 670 C CA . GLY A 1 95 ? -18.319 2.500 24.569 1.00 60.53 95 GLY A CA 1
ATOM 671 C C . GLY A 1 95 ? -18.124 1.078 25.131 1.00 60.53 95 GLY A C 1
ATOM 672 O O . GLY A 1 95 ? -17.129 0.414 24.849 1.00 60.53 95 GLY A O 1
ATOM 673 N N . PRO A 1 96 ? -19.114 0.523 25.861 1.00 52.31 96 PRO A N 1
ATOM 674 C CA . PRO A 1 96 ? -19.065 -0.841 26.414 1.00 52.31 96 PRO A CA 1
ATOM 675 C C . PRO A 1 96 ? -18.981 -1.963 25.356 1.00 52.31 96 PRO A C 1
ATOM 677 O O . PRO A 1 96 ? -18.683 -3.104 25.698 1.00 52.31 96 PRO A O 1
ATOM 680 N N . ASN A 1 97 ? -19.218 -1.646 24.077 1.00 57.03 97 ASN A N 1
ATOM 681 C CA . ASN A 1 97 ? -19.031 -2.545 22.930 1.00 57.03 97 ASN A CA 1
ATOM 682 C C . ASN A 1 97 ? -17.762 -2.230 22.111 1.00 57.03 97 ASN A C 1
ATOM 684 O O . ASN A 1 97 ? -17.521 -2.875 21.089 1.00 57.03 97 ASN A O 1
ATOM 688 N N . GLY A 1 98 ? -16.949 -1.267 22.554 1.00 63.53 98 GLY A N 1
ATOM 689 C CA . GLY A 1 98 ? -15.795 -0.743 21.825 1.00 63.53 98 GLY A CA 1
ATOM 690 C C . GLY A 1 98 ? -14.747 -1.802 21.495 1.00 63.53 98 GLY A C 1
ATOM 691 O O . GLY A 1 98 ? -14.192 -1.782 20.406 1.00 63.53 98 GLY A O 1
ATOM 692 N N . ALA A 1 99 ? -14.563 -2.802 22.367 1.00 61.03 99 ALA A N 1
ATOM 693 C CA . ALA A 1 99 ? -13.617 -3.903 22.140 1.00 61.03 99 ALA A CA 1
ATOM 694 C C . ALA A 1 99 ? -13.992 -4.757 20.917 1.00 61.03 99 ALA A C 1
ATOM 696 O O . ALA A 1 99 ? -13.152 -5.063 20.076 1.00 61.03 99 ALA A O 1
ATOM 697 N N . ARG A 1 100 ? -15.282 -5.105 20.788 1.00 62.59 100 ARG A N 1
ATOM 698 C CA . ARG A 1 100 ? -15.794 -5.856 19.629 1.00 62.59 100 ARG A CA 1
ATOM 699 C C . ARG A 1 100 ? -15.767 -5.011 18.363 1.00 62.59 100 ARG A C 1
ATOM 701 O O . ARG A 1 100 ? -15.352 -5.504 17.324 1.00 62.59 100 ARG A O 1
ATOM 708 N N . SER A 1 101 ? -16.161 -3.743 18.469 1.00 77.75 101 SER A N 1
ATOM 709 C CA . SER A 1 101 ? -16.142 -2.825 17.329 1.00 77.75 101 SER A CA 1
ATOM 710 C C . SER A 1 101 ? -14.722 -2.581 16.815 1.00 77.75 101 SER A C 1
ATOM 712 O O . SER A 1 101 ? -14.519 -2.497 15.609 1.00 77.75 101 SER A O 1
ATOM 714 N N . LEU A 1 102 ? -13.734 -2.492 17.708 1.00 82.12 102 LEU A N 1
ATOM 715 C CA . LEU A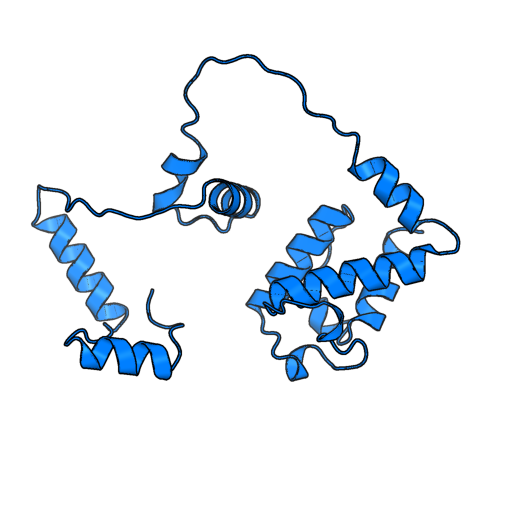 1 102 ? -12.338 -2.308 17.333 1.00 82.12 102 LEU A CA 1
ATOM 716 C C . LEU A 1 102 ? -11.761 -3.566 16.685 1.00 82.12 102 LEU A C 1
ATOM 718 O O . LEU A 1 102 ? -11.098 -3.454 15.661 1.00 82.12 102 LEU A O 1
ATOM 722 N N . LEU A 1 103 ? -12.053 -4.751 17.229 1.00 83.88 103 LEU A N 1
ATOM 723 C CA . LEU A 1 103 ? -11.651 -6.018 16.616 1.00 83.88 103 LEU A CA 1
ATOM 724 C C . LEU A 1 103 ? -12.154 -6.123 15.169 1.00 83.88 103 LEU A C 1
ATOM 726 O O . LEU A 1 103 ? -11.378 -6.468 14.283 1.00 83.88 103 LEU A O 1
ATOM 730 N N . ASP A 1 104 ? -13.420 -5.784 14.916 1.00 83.12 104 ASP A N 1
ATOM 731 C CA . ASP A 1 104 ? -13.997 -5.816 13.566 1.00 83.12 104 ASP A CA 1
ATOM 732 C C . ASP A 1 104 ? -13.307 -4.816 12.620 1.00 83.12 104 ASP A C 1
ATOM 734 O O . ASP A 1 104 ? -13.046 -5.140 11.459 1.00 83.12 104 ASP A O 1
ATOM 738 N N . VAL A 1 105 ? -12.942 -3.629 13.121 1.00 83.88 105 VAL A N 1
ATOM 739 C CA . VAL A 1 105 ? -12.174 -2.625 12.364 1.00 83.88 105 VAL A CA 1
ATOM 740 C C . VAL A 1 105 ? -10.768 -3.132 12.039 1.00 83.88 105 VAL A C 1
ATOM 742 O O . VAL A 1 105 ? -10.368 -3.105 10.875 1.00 83.88 105 VAL A O 1
ATOM 745 N N . VAL A 1 106 ? -10.025 -3.643 13.028 1.00 86.88 106 VAL A N 1
ATOM 746 C CA . VAL A 1 106 ? -8.677 -4.190 12.801 1.00 86.88 106 VAL A CA 1
ATOM 747 C C . VAL A 1 106 ? -8.743 -5.358 11.818 1.00 86.88 106 VAL A C 1
ATOM 749 O O . VAL A 1 106 ? -7.965 -5.403 10.867 1.00 86.88 106 VAL A O 1
ATOM 752 N N . ARG A 1 107 ? -9.719 -6.258 11.973 1.00 87.69 107 ARG A N 1
ATOM 753 C CA . ARG A 1 107 ? -9.921 -7.401 11.076 1.00 87.69 107 ARG A CA 1
ATOM 754 C C . ARG A 1 107 ? -10.247 -6.969 9.644 1.00 87.69 107 ARG A C 1
ATOM 756 O O . ARG A 1 107 ? -9.756 -7.586 8.702 1.00 87.69 107 ARG A O 1
ATOM 763 N N . SER A 1 108 ? -11.032 -5.906 9.468 1.00 82.81 108 SER A N 1
ATOM 764 C CA . SER A 1 108 ? -11.321 -5.326 8.151 1.00 82.81 108 SER A CA 1
ATOM 765 C C . SER A 1 108 ? -10.061 -4.772 7.479 1.00 82.81 108 SER A C 1
ATOM 767 O O . SER A 1 108 ? -9.843 -5.008 6.291 1.00 82.81 108 SER A O 1
ATOM 769 N N . GLU A 1 109 ? -9.200 -4.076 8.224 1.00 86.12 109 GLU A N 1
ATOM 770 C CA . GLU A 1 109 ? -7.937 -3.570 7.672 1.00 86.12 109 GLU A CA 1
ATOM 771 C C . GLU A 1 109 ? -6.953 -4.699 7.346 1.00 86.12 109 GLU A C 1
ATOM 773 O O . GLU A 1 109 ? -6.298 -4.656 6.306 1.00 86.12 109 GLU A O 1
ATOM 778 N N . VAL A 1 110 ? -6.895 -5.744 8.176 1.00 85.19 110 VAL A N 1
ATOM 779 C CA . VAL A 1 110 ? -6.105 -6.956 7.902 1.00 85.19 110 VAL A CA 1
ATOM 780 C C . VAL A 1 110 ? -6.584 -7.636 6.615 1.00 85.19 110 VAL A C 1
ATOM 782 O O . VAL A 1 110 ? -5.763 -7.939 5.750 1.00 85.19 110 VAL A O 1
ATOM 785 N N . ALA A 1 111 ? -7.899 -7.803 6.434 1.00 80.62 111 ALA A N 1
ATOM 786 C CA . ALA A 1 111 ? -8.477 -8.361 5.209 1.00 80.62 111 ALA A CA 1
ATOM 787 C C . ALA A 1 111 ? -8.120 -7.519 3.974 1.00 80.62 111 ALA A C 1
ATOM 789 O O . ALA A 1 111 ? -7.729 -8.062 2.941 1.00 80.62 111 ALA A O 1
ATOM 790 N N . ALA A 1 112 ? -8.192 -6.190 4.093 1.00 75.06 112 ALA A N 1
ATOM 791 C CA . ALA A 1 112 ? -7.871 -5.273 3.004 1.00 75.06 112 ALA A CA 1
ATOM 792 C C . ALA A 1 112 ? -6.388 -5.315 2.600 1.00 75.06 112 ALA A C 1
ATOM 794 O O . ALA A 1 112 ? -6.085 -5.207 1.413 1.00 75.06 112 ALA A O 1
ATOM 795 N N 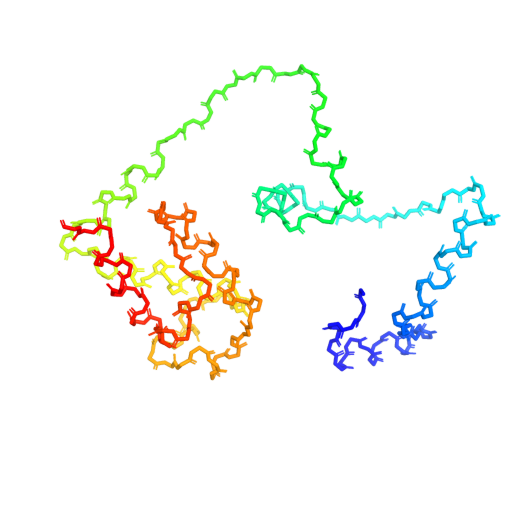. VAL A 1 113 ? -5.471 -5.477 3.561 1.00 82.56 113 VAL A N 1
ATOM 796 C CA . VAL A 1 113 ? -4.025 -5.609 3.297 1.00 82.56 113 VAL A CA 1
ATOM 797 C C . VAL A 1 113 ? -3.692 -6.968 2.671 1.00 82.56 113 VAL A C 1
ATOM 799 O O . VAL A 1 113 ? -2.866 -7.038 1.764 1.00 82.56 113 VAL A O 1
ATOM 802 N N . LEU A 1 114 ? -4.369 -8.038 3.100 1.00 79.44 114 LEU A N 1
ATOM 803 C CA . LEU A 1 114 ? -4.220 -9.381 2.524 1.00 79.44 114 LEU A CA 1
ATOM 804 C C . LEU A 1 114 ? -4.922 -9.542 1.165 1.00 79.44 114 LEU A C 1
ATOM 806 O O . LEU A 1 114 ? -4.653 -10.501 0.441 1.00 79.44 114 LEU A O 1
ATOM 810 N N . GLY A 1 115 ? -5.796 -8.603 0.795 1.00 75.56 115 GLY A N 1
ATOM 811 C CA . GLY A 1 115 ? -6.568 -8.651 -0.445 1.00 75.56 115 GLY A CA 1
ATOM 812 C C . GLY A 1 115 ? -7.727 -9.651 -0.409 1.00 75.56 115 GLY A C 1
ATOM 813 O O . GLY A 1 115 ? -8.115 -10.157 -1.460 1.00 75.56 115 GLY A O 1
ATOM 814 N N . TYR A 1 116 ? -8.262 -9.953 0.776 1.00 76.69 116 TYR A N 1
ATOM 815 C CA . TYR A 1 116 ? -9.459 -10.779 0.925 1.00 76.69 116 TYR A CA 1
ATOM 816 C C . TYR A 1 116 ? -10.722 -9.968 0.638 1.00 76.69 116 TYR A C 1
ATOM 818 O O . TYR A 1 116 ? -10.884 -8.844 1.115 1.00 76.69 116 TYR A O 1
ATOM 826 N N . ASP A 1 117 ? -11.651 -10.571 -0.104 1.00 66.31 117 ASP A N 1
ATOM 827 C CA . ASP A 1 117 ? -12.950 -9.967 -0.423 1.00 66.31 117 ASP A CA 1
ATOM 828 C C . ASP A 1 117 ? -13.914 -10.013 0.778 1.00 66.31 117 ASP A C 1
ATOM 830 O O . ASP A 1 117 ? -14.913 -9.288 0.818 1.00 66.31 117 ASP A O 1
ATOM 834 N N . CYS A 1 118 ? -13.631 -10.868 1.770 1.00 73.19 118 CYS A N 1
ATOM 835 C CA . CYS A 1 118 ? -14.458 -11.050 2.954 1.00 73.19 118 CYS A CA 1
ATOM 836 C C . CYS A 1 118 ? -13.637 -11.051 4.249 1.00 73.19 118 CYS A C 1
ATOM 838 O O . CYS A 1 118 ? -12.698 -11.821 4.420 1.00 73.19 118 CYS A O 1
ATOM 840 N N . VAL A 1 119 ? -14.079 -10.257 5.227 1.00 78.38 119 VAL A N 1
ATOM 841 C CA . VAL A 1 119 ? -13.471 -10.165 6.567 1.00 78.38 119 VAL A CA 1
ATOM 842 C C . VAL A 1 119 ? -13.497 -11.511 7.312 1.00 78.38 119 VAL A C 1
ATOM 844 O O . VAL A 1 119 ? -12.617 -11.794 8.124 1.00 78.38 119 VAL A O 1
ATOM 847 N N . ALA A 1 120 ? -14.474 -12.374 7.011 1.00 77.94 120 ALA A N 1
ATOM 848 C CA . ALA A 1 120 ? -14.596 -13.702 7.613 1.00 77.94 120 ALA A CA 1
ATOM 849 C C . ALA A 1 120 ? -13.458 -14.665 7.220 1.00 77.94 120 ALA A C 1
ATOM 851 O O . ALA A 1 120 ? -13.274 -15.671 7.901 1.00 77.94 120 ALA A O 1
ATOM 852 N N . GLU A 1 121 ? -12.703 -14.359 6.159 1.00 74.88 121 GLU A N 1
ATOM 853 C CA . GLU A 1 121 ? -11.546 -15.149 5.714 1.00 74.88 121 GLU A CA 1
ATOM 854 C C . GLU A 1 121 ? -10.298 -14.901 6.569 1.00 74.88 121 GLU A C 1
ATOM 856 O O . GLU A 1 121 ? -9.392 -15.729 6.582 1.00 74.88 121 GLU A O 1
ATOM 861 N N . VAL A 1 122 ? -10.263 -13.801 7.328 1.00 81.06 122 VAL A N 1
ATOM 862 C CA . VAL A 1 122 ? -9.200 -13.548 8.305 1.00 81.06 122 VAL A CA 1
ATOM 863 C C . VAL A 1 122 ? -9.470 -14.386 9.545 1.00 81.06 122 VAL A C 1
ATOM 865 O O . VAL A 1 122 ? -10.446 -14.129 10.253 1.00 81.06 122 VAL A O 1
ATOM 868 N N . ASP A 1 123 ? -8.616 -15.362 9.827 1.00 82.44 123 ASP A N 1
ATOM 869 C CA . ASP A 1 123 ? -8.602 -16.015 11.131 1.00 82.44 123 ASP A CA 1
ATOM 870 C C . ASP A 1 123 ? -7.967 -15.075 12.164 1.00 82.44 123 ASP A C 1
ATOM 872 O O . ASP A 1 123 ? -6.849 -14.596 11.986 1.00 82.44 123 ASP A O 1
ATOM 876 N N . VAL A 1 124 ? -8.713 -14.764 13.222 1.00 84.38 124 VAL A N 1
ATOM 877 C CA . VAL A 1 124 ? -8.318 -13.757 14.217 1.00 84.38 124 VAL A CA 1
ATOM 878 C C . VAL A 1 124 ? -7.276 -14.280 15.203 1.00 84.38 124 VAL A C 1
ATOM 880 O O . VAL A 1 124 ? -6.525 -13.470 15.750 1.00 84.38 124 VAL A O 1
ATOM 883 N N . ASP A 1 125 ? -7.221 -15.603 15.382 1.00 83.44 125 ASP A N 1
ATOM 884 C CA . ASP A 1 125 ? -6.307 -16.297 16.296 1.00 83.44 125 ASP A CA 1
ATOM 885 C C . ASP A 1 125 ? -5.031 -16.783 15.585 1.00 83.44 125 ASP A C 1
ATOM 887 O O . ASP A 1 125 ? -4.073 -17.196 16.236 1.00 83.44 125 ASP A O 1
ATOM 891 N N . SER A 1 126 ? -5.012 -16.740 14.249 1.00 82.38 126 SER A N 1
ATOM 892 C CA . SER A 1 126 ? -3.834 -17.085 13.454 1.00 82.38 126 SER A CA 1
ATOM 893 C C . SER A 1 126 ? -2.775 -15.988 13.534 1.00 82.38 126 SER A C 1
ATOM 895 O O . SER A 1 126 ? -3.083 -14.792 13.505 1.00 82.38 126 SER A O 1
ATOM 897 N N . GLU A 1 127 ? -1.509 -16.401 13.585 1.00 86.81 127 GLU A N 1
ATOM 898 C CA . GLU A 1 127 ? -0.392 -15.466 13.550 1.00 86.81 127 GLU A CA 1
ATOM 899 C C . GLU A 1 127 ? -0.276 -14.820 12.160 1.00 86.81 127 GLU A C 1
ATOM 901 O O . GLU A 1 127 ? -0.439 -15.471 11.123 1.00 86.81 127 GLU A O 1
ATOM 906 N N . PHE A 1 128 ? 0.059 -13.532 12.114 1.00 83.38 128 PHE A N 1
ATOM 907 C CA . PHE A 1 128 ? 0.216 -12.788 10.865 1.00 83.38 128 PHE A CA 1
ATOM 908 C C . PHE A 1 128 ? 1.155 -13.466 9.840 1.00 83.38 128 PHE A C 1
ATOM 910 O O . PHE A 1 128 ? 0.777 -13.540 8.666 1.00 83.38 128 PHE A O 1
ATOM 917 N N . PRO A 1 129 ? 2.326 -14.025 10.211 1.00 80.62 129 PRO A N 1
ATOM 918 C CA . PRO A 1 129 ? 3.181 -14.742 9.262 1.00 80.62 129 PRO A CA 1
ATOM 919 C C . PRO A 1 129 ? 2.494 -15.938 8.586 1.00 80.62 129 PRO A C 1
ATOM 921 O O . PRO A 1 129 ? 2.702 -16.159 7.392 1.00 80.62 129 PRO A O 1
ATOM 924 N N . ASP A 1 130 ? 1.642 -16.668 9.311 1.00 82.19 130 ASP A N 1
ATOM 925 C CA . ASP A 1 130 ? 0.904 -17.822 8.783 1.00 82.19 130 ASP A CA 1
ATOM 926 C C . ASP A 1 130 ? -0.228 -17.396 7.834 1.00 82.19 130 ASP A C 1
ATOM 928 O O . ASP A 1 130 ? -0.558 -18.113 6.887 1.00 82.19 130 ASP A O 1
ATOM 932 N N . LEU A 1 131 ? -0.760 -16.186 8.027 1.00 77.88 131 LEU A N 1
ATOM 933 C CA . LEU A 1 131 ? -1.698 -15.525 7.112 1.00 77.88 131 LEU A CA 1
ATOM 934 C C . LEU A 1 131 ? -1.010 -14.927 5.869 1.00 77.88 131 LEU A C 1
ATOM 936 O O . LEU A 1 131 ? -1.684 -14.435 4.965 1.00 77.88 131 LEU A O 1
ATOM 940 N N . GLY A 1 132 ? 0.325 -14.980 5.796 1.00 78.00 132 GLY A N 1
ATOM 941 C CA . GLY A 1 132 ? 1.105 -14.463 4.673 1.00 78.00 132 GLY A CA 1
ATOM 942 C C . GLY A 1 132 ? 1.482 -12.984 4.782 1.00 78.00 132 GLY A C 1
ATOM 943 O O . GLY A 1 132 ? 1.845 -12.390 3.766 1.00 78.00 132 GLY A O 1
ATOM 944 N N . PHE A 1 133 ? 1.428 -12.387 5.979 1.00 80.25 133 PHE A N 1
ATOM 945 C CA . PHE A 1 133 ? 1.934 -11.029 6.197 1.00 80.25 133 PHE A CA 1
ATOM 946 C C . PHE A 1 133 ? 3.447 -10.955 5.986 1.00 80.25 133 PHE A C 1
ATOM 948 O O . PHE A 1 133 ? 4.216 -11.763 6.509 1.00 80.25 133 PHE A O 1
ATOM 955 N N . ASP A 1 134 ? 3.883 -9.911 5.286 1.00 80.75 134 ASP A N 1
ATOM 956 C CA . ASP A 1 134 ? 5.290 -9.554 5.143 1.00 80.75 134 ASP A CA 1
ATOM 957 C C . ASP A 1 134 ? 5.606 -8.178 5.760 1.00 80.75 134 ASP A C 1
ATOM 959 O O . ASP A 1 134 ? 4.753 -7.490 6.330 1.00 80.75 134 ASP A O 1
ATOM 963 N N . SER A 1 135 ? 6.870 -7.756 5.667 1.00 77.12 135 SER A N 1
ATOM 964 C CA . SER A 1 135 ? 7.320 -6.480 6.235 1.00 77.12 135 SER A CA 1
ATOM 965 C C . SER A 1 135 ? 6.687 -5.247 5.577 1.00 77.12 135 SER A C 1
ATOM 967 O O . SER A 1 135 ? 6.612 -4.203 6.221 1.00 77.12 135 SER A O 1
ATOM 969 N N . LEU A 1 136 ? 6.247 -5.330 4.316 1.00 77.25 136 LEU A N 1
ATOM 970 C CA . LEU A 1 136 ? 5.574 -4.217 3.642 1.00 77.25 136 LEU A CA 1
ATOM 971 C C . LEU A 1 136 ? 4.111 -4.136 4.086 1.00 77.25 136 LEU A C 1
ATOM 973 O O . LEU A 1 136 ? 3.634 -3.048 4.410 1.00 77.25 136 LEU A O 1
ATOM 977 N N . MET A 1 137 ? 3.441 -5.285 4.184 1.00 80.88 137 MET A N 1
ATOM 978 C CA . MET A 1 137 ? 2.084 -5.405 4.716 1.00 80.88 137 MET A CA 1
ATOM 979 C C . MET A 1 137 ? 2.002 -4.917 6.164 1.00 80.88 137 MET A C 1
ATOM 981 O O . MET A 1 137 ? 1.070 -4.198 6.513 1.00 80.88 137 MET A O 1
ATOM 985 N N . ALA A 1 138 ? 3.012 -5.208 6.992 1.00 79.88 138 ALA A N 1
ATOM 986 C CA . ALA A 1 138 ? 3.083 -4.700 8.363 1.00 79.88 138 ALA A CA 1
ATOM 987 C C . ALA A 1 138 ? 3.125 -3.162 8.421 1.00 79.88 138 ALA A C 1
ATOM 989 O O . ALA A 1 138 ? 2.444 -2.537 9.237 1.00 79.88 138 ALA A O 1
ATOM 990 N N . VAL A 1 139 ? 3.886 -2.533 7.520 1.00 80.19 139 VAL A N 1
ATOM 991 C CA . VAL A 1 139 ? 3.941 -1.070 7.405 1.00 80.19 139 VAL A CA 1
ATOM 992 C C . VAL A 1 139 ? 2.619 -0.510 6.876 1.00 80.19 139 VAL A C 1
ATOM 994 O O . VAL A 1 139 ? 2.154 0.516 7.377 1.00 80.19 139 VAL A O 1
ATOM 997 N N . GLU A 1 140 ? 1.991 -1.171 5.902 1.00 82.56 140 GLU A N 1
ATOM 998 C CA . GLU A 1 140 ? 0.691 -0.761 5.366 1.00 82.56 140 GLU A CA 1
ATOM 999 C C . GLU A 1 140 ? -0.418 -0.827 6.426 1.00 82.56 140 GLU A C 1
ATOM 1001 O O . GLU A 1 140 ? -1.124 0.166 6.626 1.00 82.56 140 GLU A O 1
ATOM 1006 N N . LEU A 1 141 ? -0.523 -1.942 7.154 1.00 84.81 141 LEU A N 1
ATOM 1007 C CA . LEU A 1 141 ? -1.485 -2.124 8.242 1.00 84.81 141 LEU A CA 1
ATOM 1008 C C . LEU A 1 141 ? -1.297 -1.052 9.322 1.00 84.81 141 LEU A C 1
ATOM 1010 O O . LEU A 1 141 ? -2.249 -0.365 9.690 1.00 84.81 141 LEU A O 1
ATOM 1014 N N . ARG A 1 142 ? -0.054 -0.817 9.761 1.00 83.56 142 ARG A N 1
ATOM 1015 C CA . ARG A 1 142 ? 0.281 0.261 10.706 1.00 83.56 142 ARG A CA 1
ATOM 1016 C C . ARG A 1 142 ? -0.183 1.633 10.210 1.00 83.56 142 ARG A C 1
ATOM 1018 O O . ARG A 1 142 ? -0.690 2.435 10.991 1.00 83.56 142 ARG A O 1
ATOM 1025 N N . ASN A 1 143 ? 0.007 1.938 8.926 1.00 80.00 143 ASN A N 1
ATOM 1026 C CA . ASN A 1 143 ? -0.401 3.224 8.351 1.00 80.00 143 ASN A CA 1
ATOM 1027 C C . ASN A 1 143 ? -1.921 3.407 8.385 1.00 80.00 143 ASN A C 1
ATOM 1029 O O . ASN A 1 143 ? -2.393 4.471 8.786 1.00 80.00 143 ASN A O 1
ATOM 1033 N N . ARG A 1 144 ? -2.668 2.371 7.993 1.00 83.62 144 ARG A N 1
ATOM 1034 C CA . ARG A 1 144 ? -4.137 2.363 8.007 1.00 83.62 144 ARG A CA 1
ATOM 1035 C C . ARG A 1 144 ? -4.677 2.543 9.423 1.00 83.62 144 ARG A C 1
ATOM 1037 O O . ARG A 1 144 ? -5.497 3.426 9.660 1.00 83.62 144 ARG A O 1
ATOM 1044 N N . LEU A 1 145 ? -4.127 1.801 10.383 1.00 83.31 145 LEU A N 1
ATOM 1045 C CA . LEU A 1 145 ? -4.520 1.896 11.788 1.00 83.31 145 LEU A CA 1
ATOM 1046 C C . LEU A 1 145 ? -4.194 3.268 12.393 1.00 83.31 145 LEU A C 1
ATOM 1048 O O . LEU A 1 145 ? -5.031 3.827 13.095 1.00 83.31 145 LEU A O 1
ATOM 1052 N N . ASN A 1 146 ? -3.044 3.872 12.071 1.00 79.31 146 ASN A N 1
ATOM 1053 C CA . ASN A 1 146 ? -2.734 5.246 12.493 1.00 79.31 146 ASN A CA 1
ATOM 1054 C C . ASN A 1 146 ? -3.734 6.269 11.948 1.00 79.31 146 ASN A C 1
ATOM 1056 O O . ASN A 1 146 ? -4.110 7.195 12.661 1.00 79.31 146 ASN A O 1
ATOM 1060 N N . ALA A 1 147 ? -4.159 6.120 10.691 1.00 74.75 147 ALA A N 1
ATOM 1061 C CA . ALA A 1 147 ? -5.115 7.036 10.077 1.00 74.75 147 ALA A CA 1
ATOM 1062 C C . ALA A 1 147 ? -6.504 6.952 10.732 1.00 74.75 147 ALA A C 1
ATOM 1064 O O . ALA A 1 147 ? -7.161 7.978 10.889 1.00 74.75 147 ALA A O 1
ATOM 1065 N N . LEU A 1 148 ? -6.929 5.750 11.135 1.00 78.50 148 LEU A N 1
ATOM 1066 C CA . LEU A 1 148 ? -8.224 5.518 11.783 1.00 78.50 148 LEU A CA 1
ATOM 1067 C C . LEU A 1 148 ? -8.237 5.926 13.260 1.00 78.50 148 LEU A C 1
ATOM 1069 O O . LEU A 1 148 ? -9.212 6.493 13.739 1.00 78.50 148 LEU A O 1
ATOM 1073 N N . THR A 1 149 ? -7.158 5.629 13.980 1.00 78.00 149 THR A N 1
ATOM 1074 C CA . THR A 1 149 ? -7.091 5.793 15.443 1.00 78.00 149 THR A CA 1
ATOM 1075 C C . THR A 1 149 ? -6.461 7.115 15.876 1.00 78.00 149 THR A C 1
ATOM 1077 O O . THR A 1 149 ? -6.600 7.516 17.027 1.00 78.00 149 THR A O 1
ATOM 1080 N N . GLY A 1 150 ? -5.733 7.793 14.983 1.00 77.00 150 GLY A N 1
ATOM 1081 C CA . GLY A 1 150 ? -4.940 8.981 15.311 1.00 77.00 150 GLY A CA 1
ATOM 1082 C C . GLY A 1 150 ? -3.685 8.696 16.149 1.00 77.00 150 GLY A C 1
ATOM 1083 O O . GLY A 1 150 ? -2.976 9.635 16.519 1.00 77.00 150 GLY A O 1
ATOM 1084 N N . LEU A 1 151 ? -3.388 7.426 16.446 1.00 79.12 151 LEU A N 1
ATOM 1085 C CA . LEU A 1 151 ? -2.228 7.013 17.232 1.00 79.12 151 LEU A CA 1
ATOM 1086 C C . LEU A 1 151 ? -0.920 7.079 16.427 1.00 79.12 151 LEU A C 1
ATOM 1088 O O . LEU A 1 151 ? -0.894 7.268 15.209 1.00 79.12 151 LEU A O 1
ATOM 1092 N N . ARG A 1 152 ? 0.206 6.924 17.133 1.00 80.56 152 ARG A N 1
ATOM 1093 C CA . ARG A 1 152 ? 1.542 6.748 16.541 1.00 80.56 152 ARG A CA 1
ATOM 1094 C C . ARG A 1 152 ? 2.063 5.341 16.810 1.00 80.56 152 ARG A C 1
ATOM 1096 O O . ARG A 1 152 ? 2.935 5.130 17.645 1.00 80.56 152 ARG A O 1
ATOM 1103 N N . LEU A 1 153 ? 1.540 4.399 16.043 1.00 83.06 153 LEU A N 1
ATOM 1104 C CA . LEU A 1 153 ? 1.863 2.979 16.093 1.00 83.06 153 LEU A CA 1
ATOM 1105 C C . LEU A 1 153 ? 3.247 2.674 15.474 1.00 83.06 153 LEU A C 1
ATOM 1107 O O . LEU A 1 153 ? 3.613 3.231 14.424 1.00 83.06 153 LEU A O 1
ATOM 1111 N N . SER A 1 154 ? 4.009 1.782 16.122 1.00 80.88 154 SER A N 1
ATOM 1112 C CA . SER A 1 154 ? 5.316 1.270 15.669 1.00 80.88 154 SER A CA 1
ATOM 1113 C C . SER A 1 154 ? 5.206 0.390 14.417 1.00 80.88 154 SER A C 1
ATOM 1115 O O . SER A 1 154 ? 4.247 -0.349 14.241 1.00 80.88 154 SER A O 1
ATOM 1117 N N . SER A 1 155 ? 6.221 0.393 13.551 1.00 68.44 155 SER A N 1
ATOM 1118 C CA . SER A 1 155 ? 6.292 -0.540 12.412 1.00 68.44 155 SER A CA 1
ATOM 1119 C C . SER A 1 155 ? 6.543 -1.998 12.819 1.00 68.44 155 SER A C 1
ATOM 1121 O O . SER A 1 155 ? 6.442 -2.882 11.976 1.00 68.44 155 SER A O 1
ATOM 1123 N N . THR A 1 156 ? 6.893 -2.251 14.083 1.00 78.25 156 THR A N 1
ATOM 1124 C CA . THR A 1 156 ? 7.113 -3.600 14.633 1.00 78.25 156 THR A CA 1
ATOM 1125 C C . THR A 1 156 ? 5.851 -4.238 15.207 1.00 78.25 156 THR A C 1
ATOM 1127 O O . THR A 1 156 ? 5.902 -5.389 15.612 1.00 78.25 156 THR A O 1
ATOM 1130 N N . LEU A 1 157 ? 4.712 -3.536 15.195 1.00 81.69 157 LEU A N 1
ATOM 1131 C CA . LEU A 1 157 ? 3.486 -3.953 15.884 1.00 81.69 157 LEU A CA 1
ATOM 1132 C C . LEU A 1 157 ? 2.984 -5.348 15.521 1.00 81.69 157 LEU A C 1
ATOM 1134 O O . LEU A 1 157 ? 2.537 -6.069 16.395 1.00 81.69 157 LEU A O 1
ATOM 1138 N N . VAL A 1 158 ? 3.106 -5.740 14.257 1.00 78.94 158 VAL A N 1
ATOM 1139 C CA . VAL A 1 158 ? 2.701 -7.070 13.768 1.00 78.94 158 VAL A CA 1
ATOM 1140 C C . VAL A 1 158 ? 3.596 -8.189 14.330 1.00 78.94 158 VAL A C 1
ATOM 1142 O O . VAL A 1 158 ? 3.202 -9.346 14.345 1.00 78.94 158 VAL A O 1
ATOM 1145 N N . PHE A 1 159 ? 4.800 -7.856 14.806 1.00 79.62 159 PHE A N 1
ATOM 1146 C CA . PHE A 1 159 ? 5.702 -8.784 15.496 1.00 79.62 159 PHE A CA 1
ATOM 1147 C C . PHE A 1 159 ? 5.545 -8.731 17.018 1.00 79.62 159 PHE A C 1
ATOM 1149 O O . PHE A 1 159 ? 5.736 -9.744 17.682 1.00 79.62 159 PHE A O 1
ATOM 1156 N N . ASP A 1 160 ? 5.222 -7.555 17.559 1.00 82.81 160 ASP A N 1
ATOM 1157 C CA . ASP A 1 160 ? 4.998 -7.357 18.993 1.00 82.81 160 ASP A CA 1
ATOM 1158 C C . ASP A 1 160 ? 3.629 -7.918 19.434 1.00 82.81 160 ASP A C 1
ATOM 1160 O O . ASP A 1 160 ? 3.481 -8.368 20.568 1.00 82.81 160 ASP A O 1
ATOM 1164 N N . TYR A 1 161 ? 2.657 -7.927 18.515 1.00 87.62 161 TYR A N 1
ATOM 1165 C CA . TYR A 1 161 ? 1.287 -8.418 18.676 1.00 87.62 161 TYR A CA 1
ATOM 1166 C C . TYR A 1 161 ? 0.944 -9.295 17.458 1.00 87.62 161 TYR A C 1
ATOM 1168 O O . TYR A 1 161 ? 0.428 -8.784 16.459 1.00 87.62 161 TYR A O 1
ATOM 1176 N N . PRO A 1 162 ? 1.319 -10.587 17.484 1.00 87.19 162 PRO A N 1
ATOM 1177 C CA . PRO A 1 162 ? 1.304 -11.459 16.310 1.00 87.19 162 PRO A CA 1
ATOM 1178 C C . PRO A 1 162 ? -0.089 -11.864 15.823 1.00 87.19 162 PRO A C 1
ATOM 1180 O O . PRO A 1 162 ? -0.187 -12.393 14.717 1.00 87.19 162 PRO A O 1
ATOM 1183 N N . THR A 1 163 ? -1.151 -11.615 16.590 1.00 89.06 163 THR A N 1
ATOM 1184 C CA . THR A 1 163 ? -2.532 -11.946 16.203 1.00 89.06 163 THR A CA 1
ATOM 1185 C C . THR A 1 163 ? -3.420 -10.710 16.048 1.00 89.06 163 THR A C 1
ATOM 1187 O O . THR A 1 163 ? -3.165 -9.635 1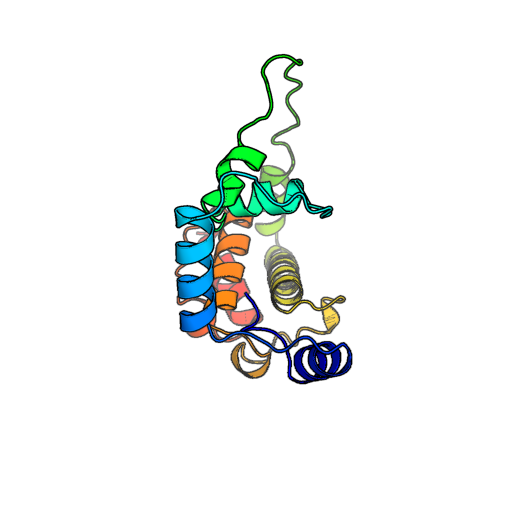6.600 1.00 89.06 163 THR A O 1
ATOM 1190 N N . THR A 1 164 ? -4.524 -10.867 15.309 1.00 86.62 164 THR A N 1
ATOM 1191 C CA . THR A 1 164 ? -5.508 -9.785 15.111 1.00 86.62 164 THR A CA 1
ATOM 1192 C C . THR A 1 164 ? -6.166 -9.380 16.436 1.00 86.62 164 THR A C 1
ATOM 1194 O O . THR A 1 164 ? -6.456 -8.201 16.644 1.00 86.62 164 THR A O 1
ATOM 1197 N N . VAL A 1 165 ? -6.377 -10.344 17.340 1.00 87.06 165 VAL A N 1
ATOM 1198 C CA . VAL A 1 165 ? -6.941 -10.106 18.678 1.00 87.06 165 VAL A CA 1
ATOM 1199 C C . VAL A 1 165 ? -5.989 -9.277 19.539 1.00 87.06 165 VAL A C 1
ATOM 1201 O O . VAL A 1 165 ? -6.388 -8.224 20.033 1.00 87.06 165 VAL A O 1
ATOM 1204 N N . GLU A 1 166 ? -4.726 -9.693 19.668 1.00 87.50 166 GLU A N 1
ATOM 1205 C CA . GLU A 1 166 ? -3.731 -8.987 20.491 1.00 87.50 166 GLU A CA 1
ATOM 1206 C C . GLU A 1 166 ? -3.491 -7.555 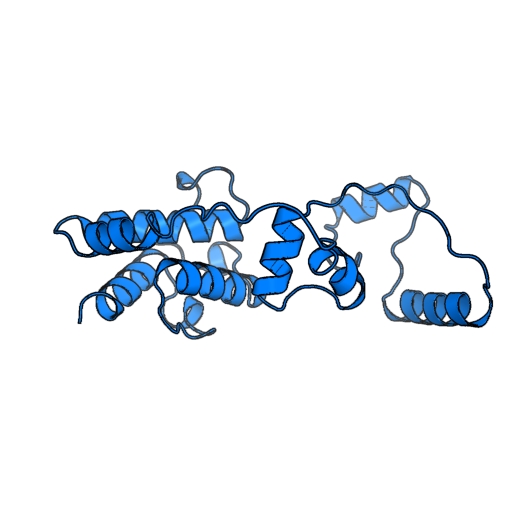19.998 1.00 87.50 166 GLU A C 1
ATOM 1208 O O . GLU A 1 166 ? -3.367 -6.625 20.799 1.00 87.50 166 GLU A O 1
ATOM 1213 N N . LEU A 1 167 ? -3.482 -7.355 18.676 1.00 86.94 167 LEU A N 1
ATOM 1214 C CA . LEU A 1 167 ? -3.344 -6.030 18.082 1.00 86.94 167 LEU A CA 1
ATOM 1215 C C . LEU A 1 167 ? -4.539 -5.123 18.418 1.00 86.94 167 LEU A C 1
ATOM 1217 O O . LEU A 1 167 ? -4.351 -3.943 18.721 1.00 86.94 167 LEU A O 1
ATOM 1221 N N . ALA A 1 168 ? -5.763 -5.656 18.383 1.00 86.69 168 ALA A N 1
ATOM 1222 C CA . ALA A 1 168 ? -6.961 -4.900 18.740 1.00 86.69 168 ALA A CA 1
ATOM 1223 C C . ALA A 1 168 ? -6.985 -4.531 20.235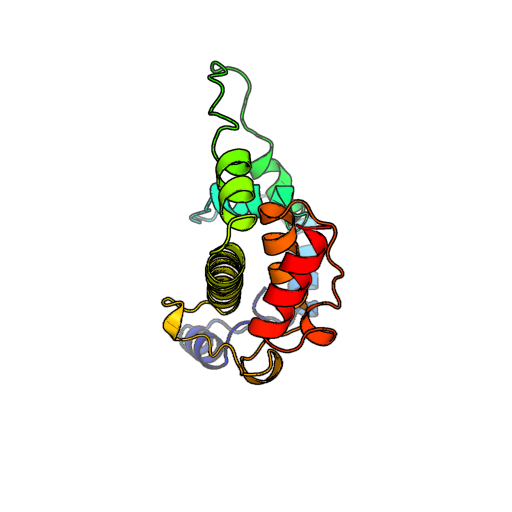 1.00 86.69 168 ALA A C 1
ATOM 1225 O O . ALA A 1 168 ? -7.300 -3.391 20.576 1.00 86.69 168 ALA A O 1
ATOM 1226 N N . GLU A 1 169 ? -6.598 -5.447 21.124 1.00 86.12 169 GLU A N 1
ATOM 1227 C CA . GLU A 1 169 ? -6.504 -5.183 22.568 1.00 86.12 169 GLU A CA 1
ATOM 1228 C C . GLU A 1 169 ? -5.460 -4.106 22.898 1.00 86.12 169 GLU A C 1
ATOM 1230 O O . GLU A 1 169 ? -5.719 -3.197 23.696 1.00 86.12 169 GLU A O 1
ATOM 1235 N N . TYR A 1 170 ? -4.295 -4.155 22.245 1.00 86.12 170 TYR A N 1
ATOM 1236 C CA . TYR A 1 170 ? -3.273 -3.122 22.396 1.00 86.12 170 TYR A CA 1
ATOM 1237 C C . TYR A 1 170 ? -3.797 -1.740 21.997 1.00 86.12 170 TYR A C 1
ATOM 1239 O O . TYR A 1 170 ? -3.695 -0.784 22.768 1.00 86.12 170 TYR A O 1
ATOM 1247 N N . ILE A 1 171 ? -4.424 -1.640 20.822 1.00 85.06 171 ILE A N 1
ATOM 1248 C CA . ILE A 1 171 ? -4.976 -0.376 20.327 1.00 85.06 171 ILE A CA 1
ATOM 1249 C C . ILE A 1 171 ? -6.078 0.141 21.259 1.00 85.06 171 ILE A C 1
ATOM 1251 O O . ILE A 1 171 ? -6.147 1.342 21.506 1.00 85.06 171 ILE A O 1
ATOM 1255 N N . GLN A 1 172 ? -6.904 -0.739 21.832 1.00 83.38 172 GLN A N 1
ATOM 1256 C CA . GLN A 1 172 ? -7.918 -0.331 22.803 1.00 83.38 172 GLN A CA 1
ATOM 1257 C C . GLN A 1 172 ? -7.302 0.327 24.042 1.00 83.38 172 GLN A C 1
ATOM 1259 O O . GLN A 1 172 ? -7.819 1.332 24.527 1.00 83.38 172 GLN A O 1
ATOM 1264 N N . THR A 1 173 ? -6.190 -0.224 24.527 1.00 83.12 173 THR A N 1
ATOM 1265 C CA . THR A 1 173 ? -5.483 0.283 25.710 1.00 83.12 173 THR A CA 1
ATOM 1266 C C . THR A 1 173 ? -4.851 1.654 25.447 1.00 83.12 173 THR A C 1
ATOM 1268 O O . THR A 1 173 ? -4.811 2.499 26.335 1.00 83.12 173 THR A O 1
ATOM 1271 N N . GLU A 1 174 ? -4.395 1.908 24.219 1.00 81.44 174 GLU A N 1
ATOM 1272 C CA . GLU A 1 174 ? -3.826 3.202 23.818 1.00 81.44 174 GLU A CA 1
ATOM 1273 C C . GLU A 1 174 ? -4.891 4.294 23.586 1.00 81.44 174 GLU A C 1
ATOM 1275 O O . GLU A 1 174 ? -4.608 5.476 23.780 1.00 81.44 174 GLU A O 1
ATOM 1280 N N . ILE A 1 175 ? -6.112 3.928 23.171 1.00 76.31 175 ILE A N 1
ATOM 1281 C CA . ILE A 1 175 ? -7.205 4.889 22.903 1.00 76.31 175 ILE A CA 1
ATOM 1282 C C . ILE A 1 175 ? -7.984 5.253 24.177 1.00 76.31 175 ILE A C 1
ATOM 1284 O O . ILE A 1 175 ? -8.489 6.374 24.273 1.00 76.31 175 ILE A O 1
ATOM 1288 N N . ALA A 1 176 ? -8.063 4.343 25.152 1.00 69.25 176 ALA A N 1
ATOM 1289 C CA . ALA A 1 176 ? -8.764 4.535 26.423 1.00 69.25 176 ALA A CA 1
ATOM 1290 C C . ALA A 1 176 ? -7.791 4.564 27.629 1.00 69.25 176 ALA A C 1
ATOM 1292 O O . ALA A 1 176 ? -7.800 3.621 28.426 1.00 69.25 176 ALA A O 1
ATOM 1293 N N . PRO A 1 177 ? -6.941 5.603 27.765 1.00 52.88 177 PRO A N 1
ATOM 1294 C CA . PRO A 1 177 ? -6.021 5.743 28.895 1.00 52.88 177 PRO A CA 1
ATOM 1295 C C . PRO A 1 177 ? -6.718 6.039 30.234 1.00 52.88 177 PRO A C 1
ATOM 1297 O O . PRO A 1 177 ? -7.798 6.679 30.238 1.00 52.88 177 PRO A O 1
#

pLDDT: mean 73.97, std 14.56, range [29.0, 90.38]

Secondary structure (DSSP, 8-state):
--TT--HHHHHHHHHTT-PPPPHHHHHHHHHHHHHH--SPPP------HHHHHHHHHTT---GGGHHHHH---S--------S-SHHHHHHHHTSTTHHHHHHHHHHHHHHHHHT-S-GGGS-SSSBTTTTT--HHHHHHHHHHHHHHH-----TTHHHHS-BHHHHHHHHHHHH--

Organism: NCBI:txid68272

Foldseek 3Di:
DCPPPDPVRQVVCVVVVHHDDDPVVVVVVVVVCVVPDPDDDDDDDDDDLVVQLVCVVVVNHDPVCPCVNPPPDDDDDDDDDDPPPQVVLLVCLLDPCNLVVLLLVLLVLLCVLLVHPDSVPADQPDFCVVSVDDLVSLVSSQVSLCVRQVDDDDSCLCVVQRGSNSSSVVSSVVSHD

Radius of gyration: 21.36 Å; chains: 1; bounding box: 39×46×58 Å

InterPro domains:
  IPR006162 Phosphopantetheine attachment site [PS00012] (130-145)
  IPR009081 Phosphopantetheine binding ACP domain [PF00550] (105-171)
  IPR009081 Phosphopantetheine binding ACP domain [PS50075] (100-175)
  IPR020806 Polyketide synthase-like, phosphopantetheine-binding domain [SM00823] (103-175)
  IPR036736 ACP-like superfamily [G3DSA:1.10.1200.10] (81-177)
  IPR036736 ACP-like superfamily [SSF47336] (100-175)
  IPR050091 Polyketide and Nonribosomal Peptide Biosynthesis Enzymes [PTHR43775] (8-174)